Protein AF-A0A936Q9M1-F1 (afdb_monomer_lite)

Structure (mmCIF, N/CA/C/O backbone):
data_AF-A0A936Q9M1-F1
#
_entry.id   AF-A0A936Q9M1-F1
#
loop_
_atom_site.group_PDB
_atom_site.id
_atom_site.type_symbol
_atom_site.label_atom_id
_atom_site.label_alt_id
_atom_site.label_comp_id
_atom_site.label_asym_id
_atom_site.label_entity_id
_atom_site.label_seq_id
_atom_site.pdbx_PDB_ins_code
_atom_site.Cartn_x
_atom_site.Cartn_y
_atom_site.Cartn_z
_atom_site.occupancy
_atom_site.B_iso_or_equiv
_atom_site.auth_seq_id
_atom_site.auth_comp_id
_atom_site.auth_asym_id
_atom_site.auth_atom_id
_atom_site.pdbx_PDB_model_num
ATOM 1 N N . MET A 1 1 ? -22.096 3.171 30.735 1.00 48.09 1 MET A N 1
ATOM 2 C CA . MET A 1 1 ? -20.644 3.071 30.502 1.00 48.09 1 MET A CA 1
ATOM 3 C C . MET A 1 1 ? -20.403 3.631 29.113 1.00 48.09 1 MET A C 1
ATOM 5 O O . MET A 1 1 ? -20.821 3.008 28.152 1.00 48.09 1 MET A O 1
ATOM 9 N N . THR A 1 2 ? -19.954 4.880 29.010 1.00 52.16 2 THR A N 1
ATOM 10 C CA . THR A 1 2 ? -19.709 5.538 27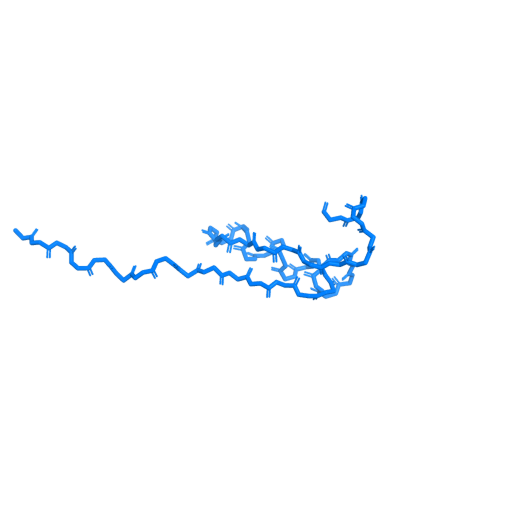.719 1.00 52.16 2 THR A CA 1
ATOM 11 C C . THR A 1 2 ? -18.321 5.137 27.247 1.00 52.16 2 THR A C 1
ATOM 13 O O . THR A 1 2 ? -17.332 5.583 27.829 1.00 52.16 2 THR A O 1
ATOM 16 N N . ASP A 1 3 ? -18.248 4.263 26.247 1.00 68.56 3 ASP A N 1
ATOM 17 C CA . ASP A 1 3 ? -16.980 3.865 25.645 1.00 68.56 3 ASP A CA 1
ATOM 18 C C . ASP A 1 3 ? -16.356 5.057 24.915 1.00 68.56 3 ASP A C 1
ATOM 20 O O . ASP A 1 3 ? -16.821 5.491 23.860 1.00 68.56 3 ASP A O 1
ATOM 24 N N . PHE A 1 4 ? -15.271 5.586 25.475 1.00 72.44 4 PHE A N 1
ATOM 25 C CA . PHE A 1 4 ? -14.374 6.489 24.765 1.00 72.44 4 PHE A CA 1
ATOM 26 C C . PHE A 1 4 ? -13.495 5.649 23.836 1.00 72.44 4 PHE A C 1
ATOM 28 O O . PHE A 1 4 ? -12.379 5.265 24.184 1.00 72.44 4 PHE A O 1
ATOM 35 N N . THR A 1 5 ? -14.017 5.315 22.658 1.00 73.19 5 THR A N 1
ATOM 36 C CA . THR A 1 5 ? -13.225 4.616 2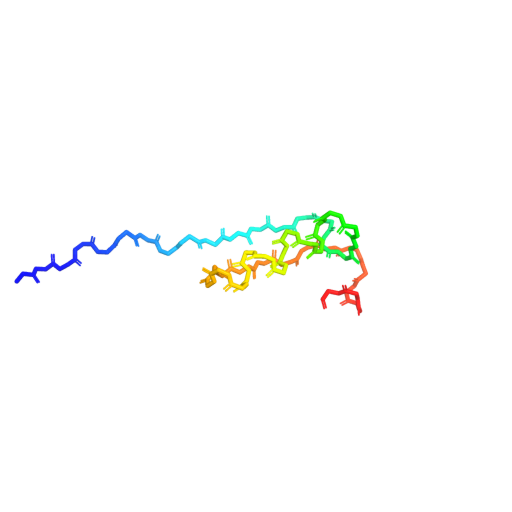1.640 1.00 73.19 5 THR A CA 1
ATOM 37 C C . THR A 1 5 ? -12.215 5.595 21.047 1.00 73.19 5 THR A C 1
ATOM 39 O O . THR A 1 5 ? -12.584 6.679 20.592 1.00 73.19 5 THR A O 1
ATOM 42 N N . ALA A 1 6 ? -10.930 5.235 21.076 1.00 72.69 6 ALA A N 1
ATOM 43 C CA . ALA A 1 6 ? -9.883 6.018 20.430 1.00 72.69 6 ALA A CA 1
ATOM 44 C C . ALA A 1 6 ? -10.189 6.182 18.927 1.00 72.69 6 ALA A C 1
ATOM 46 O O . ALA A 1 6 ? -10.703 5.244 18.313 1.00 72.69 6 ALA A O 1
ATOM 47 N N . PRO A 1 7 ? -9.876 7.340 18.317 1.00 79.25 7 PRO A N 1
ATOM 48 C CA . PRO A 1 7 ? -10.153 7.567 16.904 1.00 79.25 7 PRO A CA 1
ATOM 49 C C . PRO A 1 7 ? -9.470 6.508 16.032 1.00 79.25 7 PRO A C 1
ATOM 51 O O . PRO A 1 7 ? -8.319 6.127 16.264 1.00 79.25 7 PRO A O 1
ATOM 54 N N . GLU A 1 8 ? -10.198 6.035 15.022 1.00 85.25 8 GLU A N 1
ATOM 55 C CA . GLU A 1 8 ? -9.714 5.028 14.084 1.00 85.25 8 GLU A CA 1
ATOM 56 C C . GLU A 1 8 ? -8.466 5.540 13.347 1.00 85.25 8 GLU A C 1
ATOM 58 O O . GLU A 1 8 ? -8.457 6.636 12.782 1.00 85.25 8 GLU A O 1
ATOM 63 N N . ARG A 1 9 ? -7.388 4.749 13.362 1.00 89.88 9 ARG A N 1
ATOM 64 C CA . ARG A 1 9 ? -6.120 5.114 12.720 1.00 89.88 9 ARG A CA 1
ATOM 65 C C . ARG A 1 9 ? -6.120 4.664 11.262 1.00 89.88 9 ARG A C 1
ATOM 67 O O . ARG A 1 9 ? -6.374 3.498 10.973 1.00 89.88 9 ARG A O 1
ATOM 74 N N . ILE A 1 10 ? -5.782 5.587 10.365 1.00 96.25 10 ILE A N 1
ATOM 75 C CA . ILE A 1 10 ? -5.662 5.344 8.923 1.00 96.25 10 ILE A CA 1
ATOM 76 C C . ILE A 1 10 ? -4.182 5.389 8.535 1.00 96.25 10 ILE A C 1
ATOM 78 O O . ILE A 1 10 ? -3.467 6.314 8.922 1.00 96.25 10 ILE A O 1
ATOM 82 N N . ALA A 1 11 ? -3.725 4.408 7.759 1.00 97.62 11 ALA A N 1
ATOM 83 C CA . ALA A 1 11 ? -2.357 4.351 7.252 1.00 97.62 11 ALA A CA 1
ATOM 84 C C . ALA A 1 11 ? -2.282 4.866 5.807 1.00 97.62 11 ALA A C 1
ATOM 86 O O . ALA A 1 11 ? -2.888 4.282 4.913 1.00 97.62 11 ALA A O 1
ATOM 87 N N . LEU A 1 12 ? -1.515 5.933 5.566 1.00 98.00 12 LEU A N 1
ATOM 88 C CA . LEU A 1 12 ? -1.169 6.405 4.222 1.00 98.00 12 LEU A CA 1
ATOM 89 C C . LEU A 1 12 ? 0.151 5.765 3.778 1.00 98.00 12 LEU A C 1
ATOM 91 O O . LEU A 1 12 ? 1.178 5.961 4.425 1.00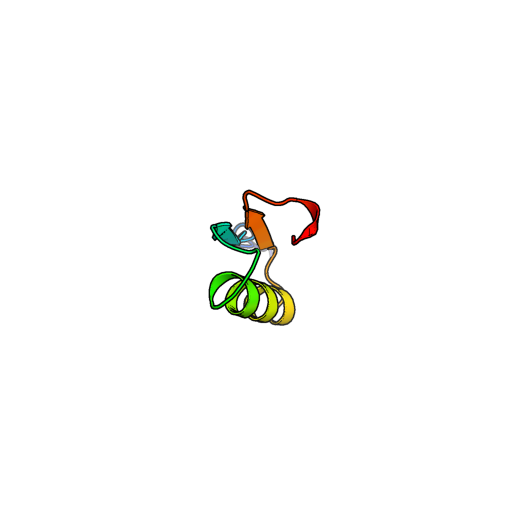 98.00 12 LEU A O 1
ATOM 95 N N . ILE A 1 13 ? 0.132 5.044 2.658 1.00 98.19 13 ILE A N 1
ATOM 96 C CA . ILE A 1 13 ? 1.313 4.397 2.084 1.00 98.19 13 ILE A CA 1
ATOM 97 C C . ILE A 1 13 ? 1.674 5.082 0.767 1.00 98.19 13 ILE A C 1
ATOM 99 O O . ILE A 1 13 ? 0.932 4.998 -0.211 1.00 98.19 13 ILE A O 1
ATOM 103 N N . THR A 1 14 ? 2.834 5.736 0.725 1.00 97.38 14 THR A N 1
ATOM 104 C CA . THR A 1 14 ? 3.420 6.280 -0.507 1.00 97.38 14 THR A CA 1
ATOM 105 C C . THR A 1 14 ? 4.322 5.239 -1.172 1.00 97.38 14 THR A C 1
ATOM 107 O O . THR A 1 14 ? 4.915 4.391 -0.507 1.00 97.38 14 THR A O 1
ATOM 110 N N . GLY A 1 15 ? 4.398 5.250 -2.506 1.00 97.56 15 GLY A N 1
ATOM 111 C CA . GLY A 1 15 ? 5.107 4.196 -3.242 1.00 97.56 15 GLY A CA 1
ATOM 112 C C . GLY A 1 15 ? 4.398 2.838 -3.165 1.00 97.56 15 GLY A C 1
ATOM 113 O O . GLY A 1 15 ? 5.048 1.797 -3.235 1.00 97.56 15 GLY A O 1
ATOM 114 N N . ALA A 1 16 ? 3.068 2.839 -3.022 1.00 98.00 16 ALA A N 1
ATOM 115 C CA . ALA A 1 16 ? 2.269 1.630 -2.809 1.00 98.00 16 ALA A CA 1
ATOM 116 C C . ALA A 1 16 ? 2.203 0.683 -4.026 1.00 98.00 16 ALA A C 1
ATOM 118 O O . ALA A 1 16 ? 1.831 -0.476 -3.884 1.00 98.00 16 ALA A O 1
ATOM 119 N N . THR A 1 17 ? 2.607 1.143 -5.214 1.00 97.12 17 THR A N 1
ATOM 120 C CA . THR A 1 17 ? 2.466 0.407 -6.484 1.00 97.12 17 THR A CA 1
ATOM 121 C C . THR A 1 17 ? 3.431 -0.774 -6.644 1.00 97.12 17 THR A C 1
ATOM 123 O O . THR A 1 17 ? 3.330 -1.516 -7.619 1.00 97.12 17 THR A O 1
ATOM 126 N N . GLY A 1 18 ? 4.409 -0.965 -5.750 1.00 94.50 18 GLY A N 1
ATOM 127 C CA . GLY A 1 18 ? 5.370 -2.062 -5.884 1.00 94.50 18 GLY A CA 1
ATOM 128 C C . GLY A 1 18 ? 6.317 -2.247 -4.701 1.00 94.50 18 GLY A C 1
ATOM 129 O O . GLY A 1 18 ? 6.323 -1.465 -3.751 1.00 94.50 18 GLY A O 1
ATOM 130 N N . GLY A 1 19 ? 7.121 -3.311 -4.774 1.00 96.62 19 GLY A N 1
ATOM 131 C CA . GLY A 1 19 ? 8.158 -3.636 -3.793 1.00 96.62 19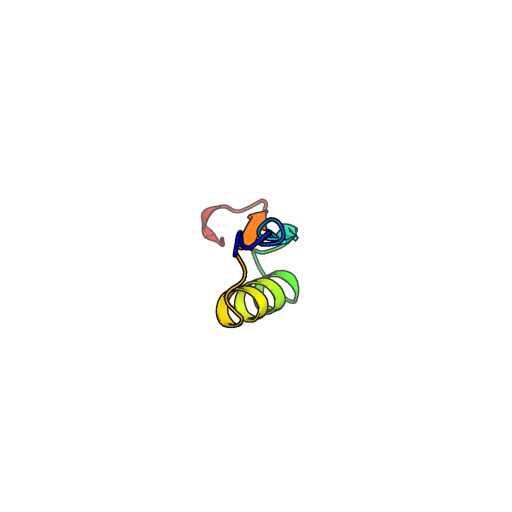 GLY A CA 1
ATOM 132 C C . GLY A 1 19 ? 7.652 -3.623 -2.348 1.00 96.62 19 GLY A C 1
ATOM 133 O O . GLY A 1 19 ? 6.631 -4.226 -2.020 1.00 96.62 19 GLY A O 1
ATOM 134 N N . ILE A 1 20 ? 8.379 -2.903 -1.495 1.00 98.12 20 ILE A N 1
ATOM 135 C CA . ILE A 1 20 ? 8.117 -2.811 -0.054 1.00 98.12 20 ILE A CA 1
ATOM 136 C C . ILE A 1 20 ? 6.774 -2.126 0.234 1.00 98.12 20 ILE A C 1
ATOM 138 O O . ILE A 1 20 ? 6.030 -2.593 1.093 1.00 98.12 20 ILE A O 1
ATOM 142 N N . GLY A 1 21 ? 6.426 -1.062 -0.499 1.00 97.75 21 GLY A N 1
ATOM 143 C CA . GLY A 1 21 ? 5.178 -0.325 -0.277 1.00 97.75 21 GLY A CA 1
ATOM 144 C C . GLY A 1 21 ? 3.944 -1.210 -0.459 1.00 97.75 21 GLY A C 1
ATOM 145 O O . GLY A 1 21 ? 3.046 -1.200 0.383 1.00 97.75 21 GLY A O 1
ATOM 146 N N . ARG A 1 22 ? 3.943 -2.054 -1.499 1.00 98.19 22 ARG A N 1
ATOM 147 C CA . ARG A 1 22 ? 2.876 -3.039 -1.736 1.00 98.19 22 ARG A CA 1
ATOM 148 C C . ARG A 1 22 ? 2.790 -4.076 -0.615 1.00 98.19 22 ARG A C 1
ATOM 150 O O . ARG A 1 22 ? 1.692 -4.370 -0.149 1.00 98.19 22 ARG A O 1
ATOM 157 N N . ALA A 1 23 ? 3.927 -4.616 -0.172 1.00 98.50 23 ALA A N 1
ATOM 158 C CA . ALA A 1 23 ? 3.955 -5.612 0.900 1.00 98.50 23 ALA A CA 1
ATOM 159 C C . ALA A 1 23 ? 3.409 -5.043 2.223 1.00 98.50 23 ALA A C 1
ATOM 161 O O . ALA A 1 23 ? 2.590 -5.681 2.883 1.00 98.50 23 ALA A O 1
ATOM 162 N N . ILE A 1 24 ? 3.791 -3.809 2.570 1.00 98.31 24 ILE A N 1
ATOM 163 C CA . ILE A 1 24 ? 3.281 -3.108 3.757 1.00 98.31 24 ILE A CA 1
ATOM 164 C C . ILE A 1 24 ? 1.771 -2.872 3.646 1.00 98.31 24 ILE A C 1
ATOM 166 O O . ILE A 1 24 ? 1.042 -3.148 4.597 1.00 98.31 24 ILE A O 1
ATOM 170 N N . ALA A 1 25 ? 1.290 -2.396 2.493 1.00 98.12 25 ALA A N 1
ATOM 171 C CA . ALA A 1 25 ? -0.135 -2.166 2.262 1.00 98.12 25 ALA A CA 1
ATOM 172 C C . ALA A 1 25 ? -0.961 -3.446 2.459 1.00 98.12 25 ALA A C 1
ATOM 174 O O . ALA A 1 25 ? -1.963 -3.431 3.174 1.00 98.12 25 ALA A O 1
ATOM 175 N N . GLN A 1 26 ? -0.500 -4.563 1.888 1.00 97.94 26 GLN A N 1
ATOM 176 C CA . GLN A 1 26 ? -1.143 -5.870 2.035 1.00 97.94 26 GLN A CA 1
ATOM 177 C C . GLN A 1 26 ? -1.171 -6.331 3.496 1.00 97.94 26 GLN A C 1
ATOM 179 O O . GLN A 1 26 ? -2.212 -6.772 3.977 1.00 97.94 26 GLN A O 1
ATOM 184 N N . GLN A 1 27 ? -0.057 -6.194 4.219 1.00 98.44 27 GLN A N 1
ATOM 185 C CA . GLN A 1 27 ? 0.029 -6.619 5.615 1.00 98.44 27 GLN A CA 1
ATOM 186 C C . GLN A 1 27 ? -0.852 -5.767 6.542 1.00 98.44 27 GLN A C 1
ATOM 188 O O . GLN A 1 27 ? -1.539 -6.306 7.408 1.00 98.44 27 GLN A O 1
ATOM 193 N N . LEU A 1 28 ? -0.873 -4.444 6.360 1.00 97.75 28 LEU A N 1
ATOM 194 C CA . LEU A 1 28 ? -1.714 -3.550 7.162 1.00 97.75 28 LEU A CA 1
ATOM 195 C C . LEU A 1 28 ? -3.205 -3.795 6.912 1.00 97.75 28 LEU A C 1
ATOM 197 O O . LEU A 1 28 ? -3.970 -3.872 7.878 1.00 97.75 28 LEU A O 1
ATOM 201 N N . ALA A 1 29 ? -3.596 -3.981 5.649 1.00 97.25 29 ALA A N 1
ATOM 202 C CA . ALA A 1 29 ? -4.967 -4.323 5.283 1.00 97.25 29 ALA A CA 1
ATOM 203 C C . ALA A 1 29 ? -5.387 -5.684 5.866 1.00 97.25 29 ALA A C 1
ATOM 205 O O . ALA A 1 29 ? -6.461 -5.789 6.455 1.00 97.25 29 ALA A O 1
ATOM 206 N N . ALA A 1 30 ? -4.523 -6.704 5.783 1.00 98.00 30 ALA A N 1
ATOM 207 C CA . ALA A 1 30 ? -4.774 -8.020 6.380 1.00 98.00 30 ALA A CA 1
ATOM 208 C C . ALA A 1 30 ? -4.946 -7.957 7.909 1.00 98.00 30 ALA A C 1
ATOM 210 O O . ALA A 1 30 ? -5.724 -8.716 8.479 1.00 98.00 30 ALA A O 1
ATOM 211 N N . ASN A 1 31 ? -4.275 -7.007 8.564 1.00 96.75 31 ASN A N 1
ATOM 212 C CA . ASN A 1 31 ? -4.406 -6.743 9.996 1.00 96.75 31 ASN A CA 1
ATOM 213 C C . ASN A 1 31 ? -5.610 -5.843 10.349 1.00 96.75 31 ASN A C 1
ATOM 215 O O . ASN A 1 31 ? -5.701 -5.376 11.482 1.00 96.75 31 ASN A O 1
ATOM 219 N N . GLY A 1 32 ? -6.504 -5.553 9.398 1.00 94.88 32 GLY A N 1
ATOM 220 C CA . GLY A 1 32 ? -7.736 -4.794 9.633 1.00 94.88 32 GLY A CA 1
ATOM 221 C C . GLY A 1 32 ? -7.564 -3.274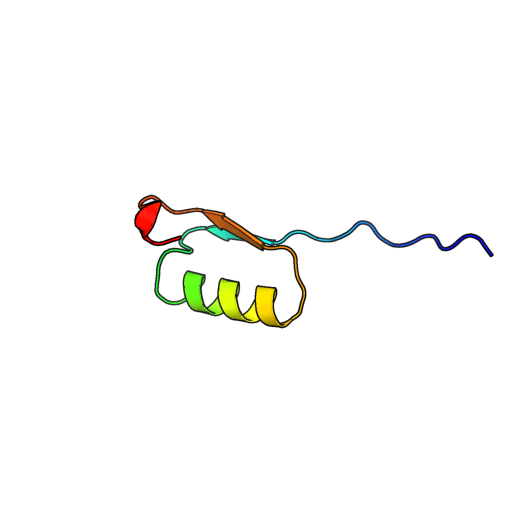 9.685 1.00 94.88 32 GLY A C 1
ATOM 222 O O . GLY A 1 32 ? -8.475 -2.576 10.121 1.00 94.88 32 GLY A O 1
ATOM 223 N N . HIS A 1 33 ? -6.421 -2.737 9.251 1.00 96.44 33 HIS A N 1
ATOM 224 C CA . HIS A 1 33 ? -6.238 -1.288 9.184 1.00 96.44 33 HIS A CA 1
ATOM 225 C C . HIS A 1 33 ? -6.897 -0.716 7.932 1.00 96.44 33 HIS A C 1
ATOM 227 O O . HIS A 1 33 ? -6.801 -1.280 6.840 1.00 96.44 33 HIS A O 1
ATOM 233 N N . ARG A 1 34 ? -7.469 0.483 8.062 1.00 96.81 34 ARG A N 1
ATOM 234 C CA . ARG A 1 34 ? -7.828 1.296 6.901 1.00 96.81 34 ARG A CA 1
ATOM 235 C C . ARG A 1 34 ? -6.559 1.844 6.261 1.00 96.81 34 ARG A C 1
ATOM 237 O O . ARG A 1 34 ? -5.794 2.568 6.900 1.00 96.81 34 ARG A O 1
ATOM 244 N N . VAL A 1 35 ? -6.352 1.500 4.997 1.00 97.69 35 VAL A N 1
ATOM 245 C CA . VAL A 1 35 ? -5.176 1.894 4.218 1.00 97.69 35 VAL A CA 1
ATOM 246 C C . VAL A 1 35 ? -5.567 2.846 3.091 1.00 97.69 35 VAL A C 1
ATOM 248 O O . VAL A 1 35 ? -6.591 2.664 2.436 1.00 97.69 35 VAL A O 1
ATOM 251 N N . VAL A 1 36 ? -4.739 3.862 2.860 1.00 98.12 36 VAL A N 1
ATOM 252 C CA . VAL A 1 36 ? -4.812 4.773 1.713 1.00 98.12 36 VAL A CA 1
ATOM 253 C C . VAL A 1 36 ? -3.533 4.593 0.911 1.00 98.12 36 VAL A C 1
ATOM 255 O O . VAL A 1 36 ? -2.434 4.746 1.443 1.00 98.12 36 VAL A O 1
ATOM 258 N N . LEU A 1 37 ? -3.673 4.255 -0.367 1.00 98.44 37 LEU A N 1
ATOM 259 C CA . LEU A 1 37 ? -2.550 3.954 -1.246 1.00 98.44 37 LEU A CA 1
ATOM 260 C C . LEU A 1 37 ? -2.255 5.159 -2.140 1.00 9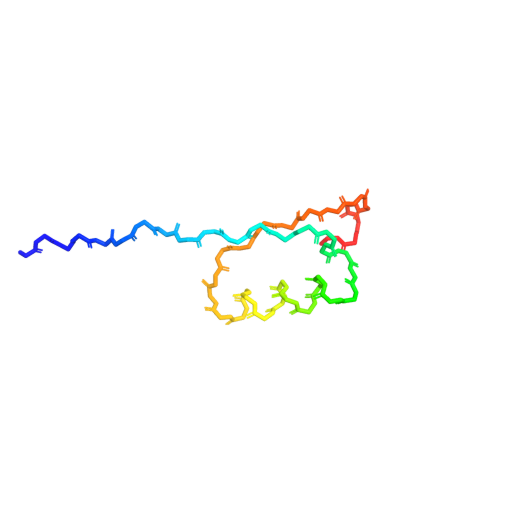8.44 37 LEU A C 1
ATOM 262 O O . LEU A 1 37 ? -3.155 5.704 -2.774 1.00 98.44 37 LEU A O 1
ATOM 266 N N . ALA A 1 38 ? -0.992 5.570 -2.195 1.00 98.19 38 ALA A N 1
ATOM 267 C CA . ALA A 1 38 ? -0.531 6.668 -3.031 1.00 98.19 38 ALA A CA 1
ATOM 268 C C . ALA A 1 38 ? 0.609 6.210 -3.949 1.00 98.19 38 ALA A C 1
ATOM 270 O O . ALA A 1 38 ? 1.638 5.678 -3.512 1.00 98.19 38 ALA A O 1
ATOM 271 N N . GLY A 1 39 ? 0.441 6.464 -5.244 1.00 96.69 39 GLY A N 1
ATOM 272 C CA . GLY A 1 39 ? 1.403 6.120 -6.281 1.00 96.69 39 GLY A CA 1
ATOM 273 C C . GLY A 1 39 ? 1.157 6.903 -7.565 1.00 96.69 39 GLY A C 1
ATOM 274 O O . GLY A 1 39 ? 0.106 7.507 -7.744 1.00 96.69 39 GLY A O 1
ATOM 275 N N . ARG A 1 40 ? 2.156 6.914 -8.454 1.00 96.69 40 ARG A N 1
ATOM 276 C CA . ARG A 1 40 ? 2.094 7.663 -9.723 1.00 96.69 40 ARG A CA 1
ATOM 277 C C . ARG A 1 40 ? 1.285 6.951 -10.808 1.00 96.69 40 ARG A C 1
ATOM 279 O O . ARG A 1 40 ? 0.756 7.616 -11.685 1.00 96.69 40 ARG A O 1
ATOM 286 N N . ASN A 1 41 ? 1.228 5.619 -10.766 1.00 95.44 41 ASN A N 1
ATOM 287 C CA . ASN A 1 41 ? 0.450 4.815 -11.702 1.00 95.44 41 ASN A CA 1
ATOM 288 C C . ASN A 1 41 ? -0.797 4.287 -10.985 1.00 95.44 41 ASN A C 1
ATOM 290 O O . ASN A 1 41 ? -0.689 3.375 -10.168 1.00 95.44 41 ASN A O 1
ATOM 294 N N . ALA A 1 42 ? -1.951 4.882 -11.282 1.00 94.12 42 ALA A N 1
ATOM 295 C CA . ALA A 1 42 ? -3.219 4.525 -10.657 1.00 94.12 42 ALA A CA 1
ATOM 296 C C . ALA A 1 42 ? -3.701 3.112 -11.024 1.00 94.12 42 ALA A C 1
ATOM 298 O O . ALA A 1 42 ? -4.396 2.496 -10.228 1.00 94.12 42 ALA A O 1
ATOM 299 N N . GLU A 1 43 ? -3.294 2.572 -12.177 1.00 96.25 43 GLU A N 1
ATOM 300 C CA . GLU A 1 43 ? -3.653 1.208 -12.598 1.00 96.25 43 GLU A CA 1
ATOM 301 C C . GLU A 1 43 ? -2.958 0.125 -11.756 1.00 96.25 43 GLU A C 1
ATOM 303 O O . GLU A 1 43 ? -3.342 -1.040 -11.792 1.00 96.25 43 GLU A O 1
ATOM 308 N N . MET A 1 44 ? -1.919 0.506 -11.008 1.00 92.56 44 MET A N 1
ATOM 309 C CA . MET A 1 44 ? -1.106 -0.386 -10.175 1.00 92.56 44 MET A CA 1
ATOM 310 C C . MET A 1 44 ? -1.438 -0.289 -8.676 1.00 92.56 44 MET A C 1
ATOM 312 O O . MET A 1 44 ? -0.695 -0.856 -7.869 1.00 92.56 44 MET A O 1
ATOM 316 N N . LEU A 1 45 ? -2.467 0.479 -8.297 1.00 89.44 45 LEU A N 1
ATOM 317 C CA . LEU A 1 45 ? -2.908 0.662 -6.908 1.00 89.44 45 LEU A CA 1
ATOM 318 C C . LEU A 1 45 ? -3.964 -0.368 -6.499 1.00 89.44 45 LEU A C 1
ATOM 320 O O . LEU A 1 45 ? -4.822 -0.713 -7.339 1.00 89.44 45 LEU A O 1
#

pLDDT: mean 91.77, std 11.9, range [48.09, 98.5]

Sequence (45 aa):
MTDFTAPERIALITGATGGIGRAIAQQLAANGHRVVLAGRNAEML

Secondary structure (DSSP, 8-state):
----PPPPPEEEEETTTSHHHHHHHHHHHHTT-EEEEE-S-GGG-

Foldseek 3Di:
DDDPDDDADEAEFEPCLDDPSVVVQVVCVVVVHHYDYHDDDPVSD

Radius of gyration: 13.41 Å; chains: 1; bounding box: 29×16×43 Å